Protein AF-A0AAP8GFR2-F1 (afdb_monomer_lite)

Sequence (54 aa):
NELKAILPFHRSLRVANYDNQSYAAVIVGLESSPEELITKHGYEVDKVYPVEGV

Foldseek 3Di:
DCVVVPDVDDPPWDWDDPDPVDIDTDDPDDPDDCVVVCVVVVHDDDDDDDDPDD

Secondary structure (DSSP, 8-state):
--HHHHS---TT--EEE-SSS-EEE-----SS-SHHHHHHTT------------

pLDDT: mean 70.1, std 7.74, range [53.66, 82.5]

Organism: NCBI:txid158836

InterPro domains:
  IPR054326 Homoserine dehydrogenase, C-terminal domain [PF22101] (1-54)

Radius of gyration: 13.25 Å; chains: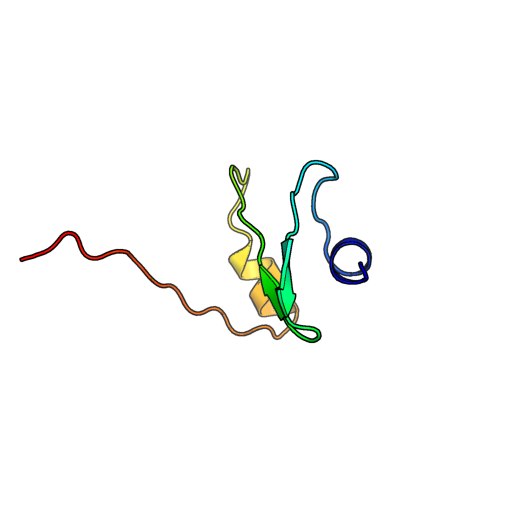 1; bounding box: 35×24×30 Å

Structure (mmCIF, N/CA/C/O backbone):
data_AF-A0AAP8GFR2-F1
#
_entry.id   AF-A0AAP8GFR2-F1
#
loop_
_atom_site.group_PDB
_atom_site.id
_atom_site.type_symbol
_atom_site.label_atom_id
_atom_site.label_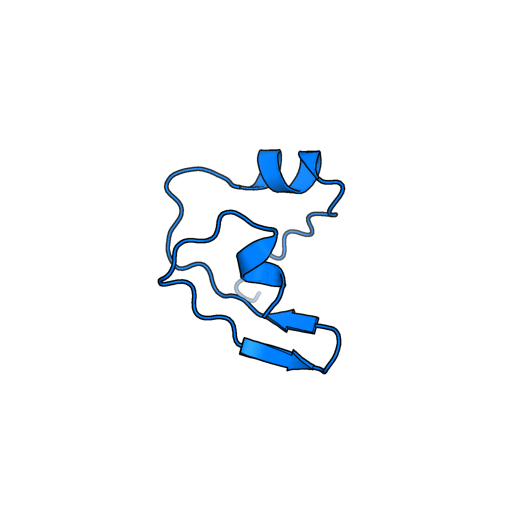alt_id
_atom_site.label_comp_id
_atom_site.label_asym_id
_atom_site.label_entity_id
_atom_site.label_seq_id
_atom_site.pdbx_PDB_ins_code
_atom_site.Cartn_x
_atom_site.Cartn_y
_atom_site.Cartn_z
_atom_site.occupancy
_atom_site.B_iso_or_equiv
_atom_site.auth_seq_id
_atom_site.auth_comp_id
_atom_site.auth_asym_id
_atom_site.auth_atom_id
_atom_site.pdbx_PDB_model_num
ATOM 1 N N . ASN A 1 1 ? -15.142 4.008 -2.848 1.00 56.59 1 ASN A N 1
ATOM 2 C CA . ASN A 1 1 ? -14.588 5.118 -2.024 1.00 56.59 1 ASN A CA 1
ATOM 3 C C . ASN A 1 1 ? -14.382 4.735 -0.549 1.00 56.59 1 ASN A C 1
ATOM 5 O O . ASN A 1 1 ? -13.909 5.566 0.214 1.00 56.59 1 ASN A O 1
ATOM 9 N N . GLU A 1 2 ? -14.675 3.492 -0.143 1.00 63.00 2 GLU A N 1
ATOM 10 C CA . GLU A 1 2 ? -14.533 3.002 1.243 1.00 63.00 2 GLU A CA 1
ATOM 11 C C . GLU A 1 2 ? -13.074 2.811 1.684 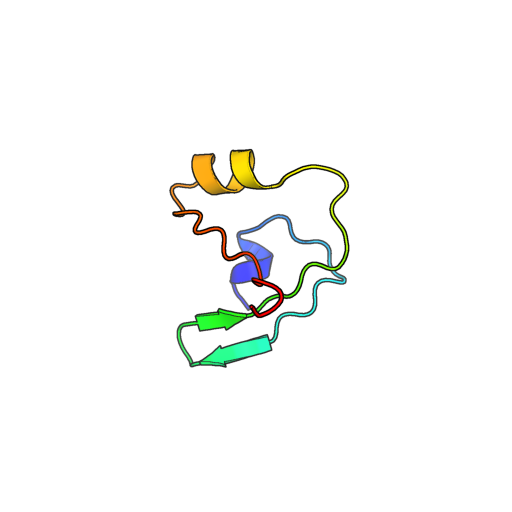1.00 63.00 2 GLU A C 1
ATOM 13 O O . GLU A 1 2 ? -12.759 2.980 2.854 1.00 63.00 2 GLU A O 1
ATOM 18 N N . LEU A 1 3 ? -12.149 2.557 0.753 1.00 62.31 3 LEU A N 1
ATOM 19 C CA . LEU A 1 3 ? -10.732 2.326 1.058 1.00 62.31 3 LEU A CA 1
ATOM 20 C C . LEU A 1 3 ? -10.079 3.488 1.839 1.00 62.31 3 LEU A C 1
ATOM 22 O O . LEU A 1 3 ? -9.334 3.261 2.788 1.00 62.31 3 LEU A O 1
ATOM 26 N N . LYS A 1 4 ? -10.399 4.742 1.480 1.00 61.47 4 LYS A N 1
ATOM 27 C CA . LYS A 1 4 ? -9.924 5.942 2.199 1.00 61.47 4 LYS A CA 1
ATOM 28 C C . LYS A 1 4 ? -10.577 6.129 3.571 1.00 61.47 4 LYS A C 1
ATOM 30 O O . LYS A 1 4 ? -10.062 6.897 4.372 1.00 61.47 4 LYS A O 1
ATOM 35 N N . ALA A 1 5 ? -11.717 5.488 3.818 1.00 63.34 5 ALA A N 1
ATOM 36 C CA . ALA A 1 5 ? -12.400 5.545 5.106 1.00 63.34 5 ALA A CA 1
ATOM 37 C C . ALA A 1 5 ? -11.837 4.518 6.103 1.00 63.34 5 ALA A C 1
ATOM 39 O O . ALA A 1 5 ? -11.938 4.730 7.306 1.00 63.34 5 ALA A O 1
ATOM 40 N N . ILE A 1 6 ? -11.243 3.426 5.609 1.00 61.69 6 ILE A N 1
ATOM 41 C CA . ILE A 1 6 ? -10.774 2.298 6.430 1.00 61.69 6 ILE A CA 1
ATOM 42 C C . ILE A 1 6 ? -9.262 2.375 6.688 1.00 61.69 6 ILE A C 1
ATOM 44 O O . ILE A 1 6 ? -8.789 1.933 7.732 1.00 61.69 6 ILE A O 1
ATOM 48 N N . LEU A 1 7 ? -8.491 2.945 5.758 1.00 58.78 7 LEU A N 1
ATOM 49 C CA . LEU A 1 7 ? -7.030 2.995 5.835 1.00 58.78 7 LEU A CA 1
ATOM 50 C C . LEU A 1 7 ? -6.530 4.442 5.978 1.00 58.78 7 LEU A C 1
ATOM 52 O O . LEU A 1 7 ? -7.113 5.343 5.368 1.00 58.78 7 LEU A O 1
ATOM 56 N N . PRO A 1 8 ? -5.447 4.691 6.748 1.00 65.00 8 PRO A N 1
ATOM 57 C CA . PRO A 1 8 ? -4.968 6.030 7.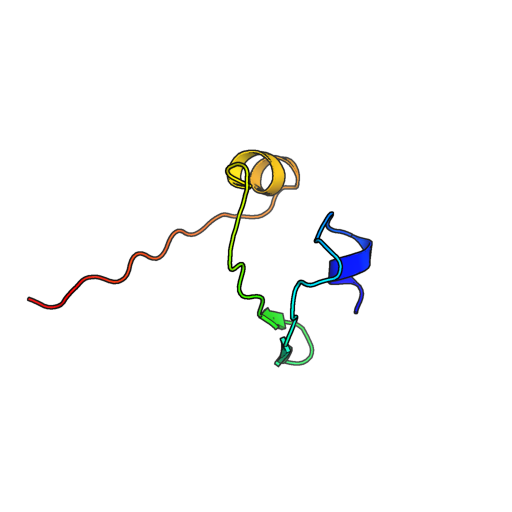111 1.00 65.00 8 PRO A CA 1
ATOM 58 C C . PRO A 1 8 ? -4.206 6.706 5.961 1.00 65.00 8 PRO A C 1
ATOM 60 O O . PRO A 1 8 ? -3.097 7.216 6.118 1.00 65.00 8 PRO A O 1
ATOM 63 N N . PHE A 1 9 ? -4.777 6.683 4.763 1.00 67.94 9 PHE A N 1
ATOM 64 C CA . PHE A 1 9 ? -4.153 7.255 3.587 1.00 67.94 9 PHE A CA 1
ATOM 65 C C . PHE A 1 9 ? -4.271 8.774 3.585 1.00 67.94 9 PHE A C 1
ATOM 67 O O . PHE A 1 9 ? -5.334 9.350 3.821 1.00 67.94 9 PHE A O 1
ATOM 74 N N . HIS A 1 10 ? -3.171 9.439 3.239 1.00 66.94 10 HIS A N 1
ATOM 75 C CA . HIS A 1 10 ? -3.172 10.881 3.066 1.00 66.94 10 HIS A CA 1
ATOM 76 C C . HIS A 1 10 ? -4.119 11.295 1.926 1.00 66.94 10 HIS A C 1
ATOM 78 O O . HIS A 1 10 ? -4.238 10.624 0.897 1.00 66.94 10 HIS A O 1
ATOM 84 N N . ARG A 1 11 ? -4.770 12.455 2.078 1.00 63.56 11 ARG A N 1
ATOM 85 C CA . ARG A 1 11 ? -5.772 12.985 1.133 1.00 63.56 11 ARG A CA 1
ATOM 86 C C . ARG A 1 11 ? -5.284 13.074 -0.320 1.00 63.56 11 ARG A C 1
ATOM 88 O O . ARG A 1 11 ? -6.098 12.948 -1.234 1.00 63.56 11 ARG A O 1
ATOM 95 N N . SER A 1 12 ? -3.976 13.251 -0.525 1.00 67.62 12 SER A N 1
ATOM 96 C CA . SER A 1 12 ? -3.339 13.324 -1.848 1.00 67.62 12 SER A CA 1
ATOM 97 C C . SER A 1 12 ? -3.238 11.982 -2.576 1.00 67.62 12 SER A C 1
ATOM 99 O O . SER A 1 12 ? -2.918 11.981 -3.764 1.00 67.62 12 SER A O 1
ATOM 101 N N . LEU A 1 13 ? -3.504 10.854 -1.906 1.00 67.00 13 LEU A N 1
ATOM 102 C CA . LEU A 1 13 ? -3.454 9.543 -2.541 1.00 67.00 13 LEU A CA 1
ATOM 103 C C . LEU A 1 13 ? -4.493 9.479 -3.666 1.00 67.00 13 LEU A C 1
ATOM 105 O O . LEU A 1 13 ? -5.705 9.613 -3.438 1.00 67.00 13 LEU A O 1
ATOM 109 N N . ARG A 1 14 ? -4.005 9.285 -4.891 1.00 66.56 14 ARG A N 1
ATOM 110 C CA . ARG A 1 14 ? -4.832 9.056 -6.073 1.00 66.56 14 ARG A CA 1
ATOM 111 C C . ARG A 1 14 ? -5.184 7.574 -6.123 1.00 66.56 14 ARG A C 1
ATOM 113 O O . ARG A 1 14 ? -4.300 6.734 -6.238 1.00 66.56 14 ARG A O 1
ATOM 120 N N . VAL A 1 15 ? -6.474 7.281 -5.999 1.00 65.88 15 VAL A N 1
ATOM 121 C CA . VAL A 1 15 ? -7.021 5.925 -6.089 1.00 65.88 15 VAL A CA 1
ATOM 122 C C . VAL A 1 15 ? -7.749 5.830 -7.419 1.00 65.88 15 VAL A C 1
ATOM 124 O O . VAL A 1 15 ? -8.621 6.658 -7.692 1.00 65.88 15 VAL A O 1
ATOM 127 N N . ALA A 1 16 ? -7.376 4.858 -8.242 1.00 66.00 16 ALA A N 1
ATOM 128 C CA . ALA A 1 16 ? -8.099 4.521 -9.458 1.00 66.00 16 ALA A CA 1
ATOM 129 C C . ALA A 1 16 ? -8.889 3.230 -9.213 1.00 66.00 16 ALA A C 1
ATOM 131 O O . ALA A 1 16 ? -8.364 2.273 -8.640 1.00 66.00 16 ALA A O 1
ATOM 132 N N . ASN A 1 17 ? -10.156 3.207 -9.629 1.00 60.75 17 ASN A N 1
ATOM 133 C CA . ASN A 1 17 ? -10.917 1.960 -9.661 1.00 60.75 17 ASN A CA 1
ATOM 134 C C . ASN A 1 17 ? -10.364 1.100 -10.793 1.00 60.75 17 ASN A C 1
ATOM 136 O O . ASN A 1 17 ? -10.314 1.560 -11.934 1.00 60.75 17 ASN A O 1
ATOM 140 N N . TYR A 1 18 ? -9.935 -0.113 -10.460 1.00 57.75 18 TYR A N 1
ATOM 141 C CA . TYR A 1 18 ? -9.431 -1.072 -11.436 1.00 57.75 18 TYR A CA 1
ATOM 142 C C . TYR A 1 18 ? -10.576 -1.965 -11.943 1.00 57.75 18 TYR A C 1
ATOM 144 O O . TYR A 1 18 ? -10.699 -2.168 -13.147 1.00 57.75 18 TYR A O 1
ATOM 152 N N . ASP A 1 19 ? -11.485 -2.384 -11.051 1.00 60.12 19 ASP A N 1
ATOM 153 C CA . ASP A 1 19 ? -12.779 -3.007 -11.372 1.00 60.12 19 ASP A CA 1
ATOM 154 C C . ASP A 1 19 ? -13.824 -2.733 -10.249 1.00 60.12 19 ASP A C 1
ATOM 156 O O . ASP A 1 19 ? -13.563 -1.943 -9.339 1.00 60.12 19 ASP A O 1
ATOM 160 N N . ASN A 1 20 ? -15.027 -3.333 -10.302 1.00 66.50 20 ASN A N 1
ATOM 161 C CA . ASN A 1 20 ? -16.099 -3.117 -9.304 1.00 66.50 20 ASN A CA 1
ATOM 162 C C . ASN A 1 20 ? -15.807 -3.685 -7.895 1.00 66.50 20 ASN A C 1
ATOM 164 O O . ASN A 1 20 ? -16.577 -3.426 -6.970 1.00 66.50 20 ASN A O 1
ATOM 168 N N . GLN A 1 21 ? -14.739 -4.460 -7.725 1.00 68.75 21 GLN A N 1
ATOM 169 C CA . GLN A 1 21 ? -14.310 -5.103 -6.478 1.00 68.75 21 GLN A CA 1
ATOM 170 C C . GLN A 1 21 ? -12.849 -4.781 -6.106 1.00 68.75 21 GLN A C 1
ATOM 172 O O . GLN A 1 21 ? -12.456 -4.995 -4.960 1.00 68.75 21 GLN A O 1
ATOM 177 N N . SER A 1 22 ? -12.070 -4.205 -7.026 1.00 66.50 22 SER A N 1
ATOM 178 C CA . SER A 1 22 ? -10.627 -3.996 -6.896 1.00 66.50 22 SER A CA 1
ATOM 179 C C . SER A 1 22 ? -10.229 -2.528 -7.066 1.00 66.50 22 SER A C 1
ATOM 181 O O . SER A 1 22 ? -10.613 -1.843 -8.021 1.00 66.50 22 SER A O 1
ATOM 183 N N . TYR A 1 23 ? -9.372 -2.051 -6.163 1.00 66.81 23 TYR A N 1
ATOM 184 C CA . TYR A 1 23 ? -8.792 -0.709 -6.201 1.00 66.81 23 TYR A CA 1
ATOM 185 C C . TYR A 1 23 ? -7.291 -0.789 -6.483 1.00 66.81 23 TYR A C 1
ATOM 187 O O . TYR A 1 23 ? -6.588 -1.579 -5.858 1.00 66.81 23 TYR A O 1
ATOM 195 N N . ALA A 1 24 ? -6.789 0.074 -7.368 1.00 68.69 24 ALA A N 1
ATOM 196 C CA . ALA A 1 24 ? -5.358 0.260 -7.581 1.00 68.69 24 ALA A CA 1
ATOM 197 C C . ALA A 1 24 ? -4.918 1.619 -7.012 1.00 68.69 24 ALA A C 1
ATOM 199 O O . ALA A 1 24 ? -5.526 2.660 -7.287 1.00 68.69 24 ALA A O 1
ATOM 200 N N . ALA A 1 25 ? -3.850 1.619 -6.212 1.00 69.19 25 ALA A N 1
ATOM 201 C CA . ALA A 1 25 ? -3.264 2.825 -5.637 1.00 69.19 25 ALA A CA 1
ATOM 202 C C . ALA A 1 25 ? -1.744 2.827 -5.834 1.00 69.19 25 ALA A C 1
ATOM 204 O O . ALA A 1 25 ? -1.080 1.823 -5.597 1.00 69.19 25 ALA A O 1
ATOM 205 N N . VAL A 1 26 ? -1.197 3.973 -6.247 1.00 68.69 26 VAL A N 1
ATOM 206 C CA . VAL A 1 26 ? 0.252 4.187 -6.376 1.00 68.69 26 VAL A CA 1
ATOM 207 C C . VAL A 1 26 ? 0.700 5.111 -5.252 1.00 68.69 26 VAL A C 1
ATOM 209 O O . VAL A 1 26 ? 0.235 6.249 -5.151 1.00 68.69 26 VAL A O 1
ATOM 212 N N . ILE A 1 27 ? 1.599 4.619 -4.402 1.00 69.62 27 ILE A N 1
ATOM 213 C CA . ILE A 1 27 ? 2.161 5.383 -3.290 1.00 69.62 27 ILE A CA 1
ATOM 214 C C . ILE A 1 27 ? 3.504 5.968 -3.736 1.00 69.62 27 ILE A C 1
ATOM 216 O O . ILE A 1 27 ? 4.447 5.236 -4.007 1.00 69.62 27 ILE A O 1
ATOM 220 N N . VAL A 1 28 ? 3.576 7.297 -3.824 1.00 66.19 28 VAL A N 1
ATOM 221 C CA . VAL A 1 28 ? 4.748 8.037 -4.338 1.00 66.19 28 VAL A CA 1
ATOM 222 C C . VAL A 1 28 ? 5.754 8.441 -3.252 1.00 66.19 28 VAL A C 1
ATOM 224 O O . VAL A 1 28 ? 6.792 9.017 -3.559 1.00 66.19 28 VAL A O 1
ATOM 227 N N . GLY A 1 29 ? 5.456 8.152 -1.985 1.00 61.00 29 GLY A N 1
ATOM 228 C CA . GLY A 1 29 ? 6.340 8.429 -0.857 1.00 61.00 29 GLY A CA 1
ATOM 229 C C . GLY A 1 29 ? 5.743 7.937 0.457 1.00 61.00 29 GLY A C 1
ATOM 230 O O . GLY A 1 29 ? 4.543 8.085 0.691 1.00 61.00 29 GLY A O 1
ATOM 231 N N . LEU A 1 30 ? 6.588 7.340 1.295 1.00 68.12 30 LEU A N 1
ATOM 232 C CA . LEU A 1 30 ? 6.263 6.865 2.635 1.00 68.12 30 LEU A CA 1
ATOM 233 C C . LEU A 1 30 ? 7.367 7.328 3.585 1.00 68.12 30 LEU A C 1
ATOM 235 O O . LEU A 1 30 ? 8.543 7.157 3.274 1.00 68.12 30 LEU A O 1
ATOM 239 N N . GLU A 1 31 ? 6.997 7.905 4.728 1.00 72.12 31 GLU A N 1
ATOM 240 C CA . GLU A 1 31 ? 7.969 8.261 5.775 1.00 72.12 31 GLU A CA 1
ATOM 241 C C . GLU A 1 31 ? 8.493 7.017 6.510 1.00 72.12 31 GLU A C 1
ATOM 243 O O . GLU A 1 31 ? 9.609 7.015 7.023 1.00 72.12 31 GLU A O 1
ATOM 248 N N . SER A 1 32 ? 7.704 5.941 6.532 1.00 71.31 32 SER A N 1
ATOM 249 C CA . SER A 1 32 ? 8.040 4.660 7.150 1.00 71.31 32 SER A CA 1
ATOM 250 C C . SER A 1 32 ? 7.392 3.492 6.399 1.00 71.31 32 SER A C 1
ATOM 252 O O . SER A 1 32 ? 6.412 3.664 5.671 1.00 71.31 32 SER A O 1
ATOM 254 N N . SER A 1 33 ? 7.954 2.287 6.549 1.00 78.56 33 SER A N 1
ATOM 255 C CA . SER A 1 33 ? 7.403 1.084 5.913 1.00 78.56 33 SER A CA 1
ATOM 256 C C . SER A 1 33 ? 5.979 0.798 6.423 1.00 78.56 33 SER A C 1
ATOM 258 O O . SER A 1 33 ? 5.771 0.783 7.637 1.00 78.56 33 SER A O 1
ATOM 260 N N . PRO A 1 34 ? 4.996 0.523 5.544 1.00 76.50 34 PRO A N 1
ATOM 261 C CA . PRO A 1 34 ? 3.617 0.260 5.943 1.00 76.50 34 PRO A CA 1
ATOM 262 C C . PRO A 1 34 ? 3.382 -1.225 6.260 1.00 76.50 34 PRO A C 1
ATOM 264 O O . PRO A 1 34 ? 2.288 -1.600 6.673 1.00 76.50 34 PRO A O 1
ATOM 267 N N . GLU A 1 35 ? 4.386 -2.077 6.047 1.00 79.75 35 GLU A N 1
ATOM 268 C CA . GLU A 1 35 ? 4.283 -3.538 6.101 1.00 79.75 35 GLU A CA 1
ATOM 269 C C . GLU A 1 35 ? 3.770 -4.043 7.452 1.00 79.75 35 GLU A C 1
ATOM 271 O O . GLU A 1 35 ? 2.889 -4.900 7.504 1.00 79.75 35 GLU A O 1
ATOM 276 N N . GLU A 1 36 ? 4.252 -3.454 8.545 1.00 79.12 36 GLU A N 1
ATOM 277 C CA . GLU A 1 36 ? 3.847 -3.818 9.903 1.00 79.12 36 GLU A CA 1
ATOM 278 C C . GLU A 1 36 ? 2.362 -3.495 10.158 1.00 79.12 36 GLU A C 1
ATOM 280 O O . GLU A 1 36 ? 1.628 -4.290 10.749 1.00 79.12 36 GLU A O 1
ATOM 285 N N . LEU A 1 37 ? 1.880 -2.363 9.629 1.00 80.38 37 LEU A N 1
ATOM 286 C CA . LEU A 1 37 ? 0.476 -1.960 9.714 1.00 80.38 37 LEU A CA 1
ATOM 287 C C . LEU A 1 37 ? -0.421 -2.875 8.869 1.00 80.38 37 LEU A C 1
ATOM 289 O O . LEU A 1 37 ? -1.495 -3.263 9.326 1.00 80.38 37 LEU A O 1
ATOM 293 N N . ILE A 1 38 ? 0.010 -3.215 7.653 1.00 81.62 38 ILE A N 1
ATOM 294 C CA . ILE A 1 38 ? -0.748 -4.055 6.715 1.00 81.62 38 ILE A CA 1
ATOM 295 C C . ILE A 1 38 ? -0.885 -5.475 7.278 1.00 81.62 38 ILE A C 1
ATOM 297 O 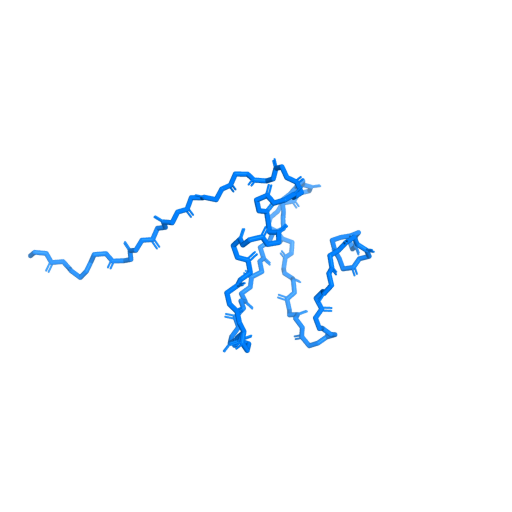O . ILE A 1 38 ? -2.000 -5.991 7.381 1.00 81.62 38 ILE A O 1
ATOM 301 N N . THR A 1 39 ? 0.222 -6.043 7.765 1.00 79.19 39 THR A N 1
ATOM 302 C CA . THR A 1 39 ? 0.262 -7.377 8.386 1.00 79.19 39 THR A CA 1
ATOM 303 C C . THR A 1 39 ? -0.630 -7.438 9.628 1.00 79.19 39 THR A C 1
ATOM 305 O O . THR A 1 39 ? -1.400 -8.382 9.800 1.00 79.19 39 THR A O 1
ATOM 308 N N . LYS A 1 40 ? -0.607 -6.399 10.478 1.00 82.12 40 LYS A N 1
ATOM 309 C CA . LYS A 1 40 ? -1.454 -6.317 11.681 1.00 82.12 40 LYS A CA 1
ATOM 310 C C . LYS A 1 40 ? -2.957 -6.368 11.375 1.00 82.12 40 LYS A C 1
ATOM 312 O O . LYS A 1 40 ? -3.724 -6.815 12.224 1.00 82.12 40 LYS A O 1
ATOM 317 N N . HIS A 1 41 ? -3.382 -5.919 10.195 1.00 81.75 41 HIS A N 1
ATOM 318 C CA . HIS A 1 41 ? -4.788 -5.941 9.779 1.00 81.75 41 HIS A CA 1
ATOM 319 C C . HIS A 1 41 ? -5.171 -7.206 8.993 1.00 81.75 41 HIS A C 1
ATOM 321 O O . HIS A 1 41 ? -6.290 -7.287 8.493 1.00 81.75 41 HIS A O 1
ATOM 327 N N . GLY A 1 42 ? -4.279 -8.202 8.912 1.00 82.50 42 GLY A N 1
ATOM 328 C CA . GLY A 1 42 ? -4.565 -9.501 8.297 1.00 82.50 42 GLY A CA 1
ATOM 329 C C . GLY A 1 42 ? -4.552 -9.497 6.770 1.00 82.50 42 GLY A C 1
ATOM 330 O O . GLY A 1 42 ? -5.068 -10.430 6.161 1.00 82.50 42 GLY A O 1
ATOM 331 N N . TYR A 1 43 ? -3.986 -8.463 6.148 1.00 79.81 43 TYR A N 1
ATOM 332 C CA . TYR A 1 43 ? -3.777 -8.438 4.704 1.00 79.81 43 TYR A CA 1
ATOM 333 C C . TYR A 1 43 ? -2.472 -9.157 4.354 1.00 79.81 43 TYR A C 1
ATOM 335 O O . TYR A 1 43 ? -1.437 -8.905 4.976 1.00 79.81 43 TYR A O 1
ATOM 343 N N . GLU A 1 44 ? -2.512 -10.023 3.343 1.00 78.69 44 GLU A N 1
ATOM 344 C CA . GLU A 1 44 ? -1.307 -10.638 2.784 1.00 78.69 44 GLU A CA 1
ATOM 345 C C . GLU A 1 44 ? -0.489 -9.608 1.993 1.00 78.69 44 GLU A C 1
ATOM 347 O O . GLU A 1 44 ? -1.035 -8.762 1.280 1.00 78.69 44 GLU A O 1
ATOM 352 N N . VAL A 1 45 ? 0.837 -9.669 2.146 1.00 80.12 45 VAL A N 1
ATOM 353 C CA . VAL A 1 45 ? 1.785 -8.762 1.490 1.00 80.12 45 VAL A CA 1
ATOM 354 C C . VAL A 1 45 ? 2.638 -9.556 0.510 1.00 80.12 45 VAL A C 1
ATOM 356 O O . VAL A 1 45 ? 3.611 -10.191 0.910 1.00 80.12 45 VAL A O 1
ATOM 359 N N . ASP A 1 46 ? 2.316 -9.454 -0.778 1.00 81.88 46 ASP A N 1
ATOM 360 C CA . ASP A 1 46 ? 3.156 -9.970 -1.859 1.00 81.88 46 ASP A CA 1
ATOM 361 C C . ASP A 1 46 ? 4.057 -8.868 -2.422 1.00 81.88 46 ASP A C 1
ATOM 363 O O . ASP A 1 46 ? 3.598 -7.833 -2.916 1.00 81.88 46 ASP A O 1
ATOM 367 N N . LYS A 1 47 ? 5.372 -9.090 -2.351 1.00 78.19 47 LYS A N 1
ATOM 368 C CA . LYS A 1 47 ? 6.381 -8.156 -2.864 1.00 78.19 47 LYS A CA 1
ATOM 369 C C . 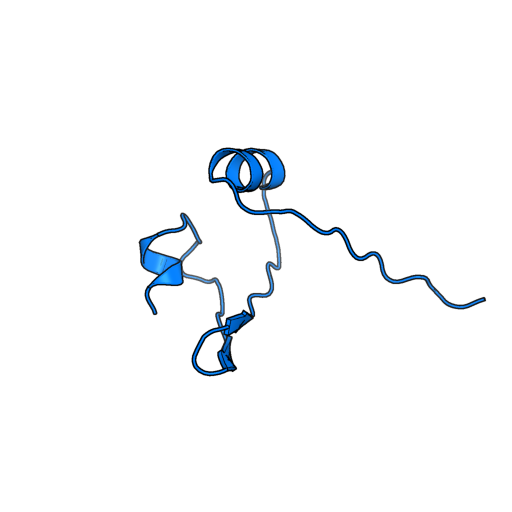LYS A 1 47 ? 6.805 -8.576 -4.267 1.00 78.19 47 LYS A C 1
ATOM 371 O O . LYS A 1 47 ? 7.480 -9.587 -4.440 1.00 78.19 47 LYS A O 1
ATOM 376 N N . VAL A 1 48 ? 6.454 -7.764 -5.260 1.00 79.06 48 VAL A N 1
ATOM 377 C CA . VAL A 1 48 ? 6.895 -7.944 -6.648 1.00 79.06 48 VAL A CA 1
ATOM 378 C C . VAL A 1 48 ? 7.992 -6.930 -6.947 1.00 79.06 48 VAL A C 1
ATOM 380 O O . VAL A 1 48 ? 7.744 -5.726 -6.976 1.00 79.06 48 VAL A O 1
ATOM 383 N N . TYR A 1 49 ? 9.210 -7.419 -7.165 1.00 75.06 49 TYR A N 1
ATOM 384 C CA . TYR A 1 49 ? 10.326 -6.595 -7.613 1.00 75.06 49 TYR A CA 1
ATOM 385 C C . TYR A 1 49 ? 10.452 -6.708 -9.133 1.00 75.06 49 TYR A C 1
ATOM 387 O O . TYR A 1 49 ? 10.456 -7.829 -9.649 1.00 75.06 49 TYR A O 1
ATOM 395 N N . PRO A 1 50 ? 10.559 -5.588 -9.867 1.00 71.69 50 PRO A N 1
ATOM 396 C CA . PRO A 1 50 ? 10.907 -5.659 -11.273 1.00 71.69 50 PRO A CA 1
ATOM 397 C C . PRO A 1 50 ? 12.308 -6.267 -11.385 1.00 71.69 50 PRO A C 1
ATOM 399 O O . PRO A 1 50 ? 13.267 -5.744 -10.822 1.00 71.69 50 PRO A O 1
ATOM 402 N N . VAL A 1 51 ? 12.421 -7.388 -12.091 1.00 79.50 51 VAL A N 1
ATOM 403 C CA . VAL A 1 51 ? 13.718 -7.895 -12.539 1.00 79.50 51 VAL A CA 1
ATOM 404 C C . VAL A 1 51 ? 14.111 -7.096 -13.776 1.00 79.50 51 VAL A C 1
ATOM 406 O O . VAL A 1 51 ? 13.421 -7.152 -14.794 1.00 79.50 51 VAL A O 1
ATOM 409 N N . GLU A 1 52 ? 15.190 -6.316 -13.685 1.00 71.50 52 GLU A N 1
ATOM 410 C CA . GLU A 1 52 ? 15.851 -5.826 -14.895 1.00 71.50 52 GLU A CA 1
ATOM 411 C C . GLU A 1 52 ? 16.325 -7.053 -15.682 1.00 71.50 52 GLU A C 1
ATOM 413 O O . GLU A 1 52 ? 16.915 -7.973 -15.114 1.00 71.50 52 GLU A O 1
ATOM 418 N N . GLY A 1 53 ? 15.935 -7.117 -16.955 1.00 68.94 53 GLY A N 1
ATOM 419 C CA . GLY A 1 53 ? 16.069 -8.307 -17.789 1.00 68.94 53 GLY A CA 1
ATOM 420 C C . GLY A 1 53 ? 17.498 -8.842 -17.867 1.00 68.94 53 GLY A C 1
ATOM 421 O O . GLY A 1 53 ? 18.465 -8.082 -17.875 1.00 68.94 53 GLY A O 1
ATOM 422 N N . VAL A 1 54 ? 17.588 -10.170 -17.940 1.00 53.66 54 VAL A N 1
ATOM 423 C CA . VAL A 1 54 ? 18.766 -10.908 -18.418 1.00 53.66 54 VAL A CA 1
ATOM 424 C C . VAL A 1 54 ? 19.003 -10.614 -19.895 1.00 53.66 54 VAL A C 1
ATOM 426 O O . VAL A 1 54 ? 17.991 -10.503 -20.627 1.00 53.66 54 VAL A O 1
#